Protein AF-A0A938XVQ5-F1 (afdb_monomer)

InterPro domains:
  IPR054200 Protein of unknown function DUF6905 [PF21846] (1-90)

Secondary structure (DSSP, 8-state):
-HHHHHHHHHHHHHHHHHHHHHHHHHHHHHHHTT-S---TT--THHHHHHHHHHHHHHHHHTT--GGGGHHHHHHHHHHHHHHHHHHHT-

Foldseek 3Di:
DCLVVLCVVVNPVRNVVVCCVVLVVVVVVCVVVVVWDDDVLHPPVGSLV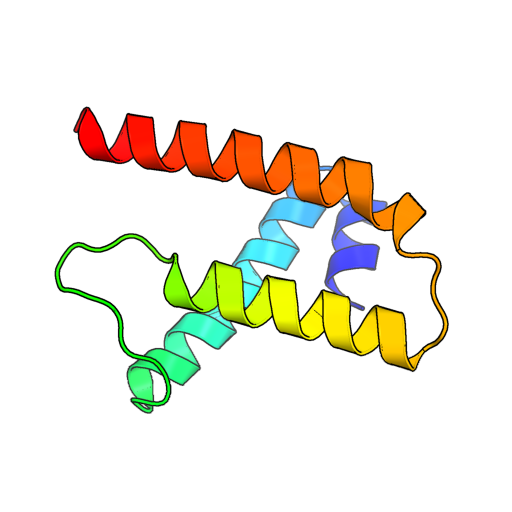VVVVVVLVVCVVVVHDCVVCVVVVVVSVVVVVVVVVVSVVD

Organism: NCBI:txid706427

Sequence (90 aa):
MIWGKGAEEGGMFGGMAAGGFVVGTSWLANHGAGLVVQGQGAPWVDMAWAAGIGIMAFGIVQGNDIKKSIPSLTFAIIGGIIGGYILSAM

Structure (mmCIF, N/CA/C/O backbone):
data_AF-A0A938XVQ5-F1
#
_entry.id   AF-A0A938XVQ5-F1
#
loop_
_atom_site.group_PDB
_atom_site.id
_atom_site.type_symbol
_atom_site.label_atom_id
_atom_site.label_alt_id
_atom_site.label_comp_id
_atom_site.label_asym_id
_atom_site.label_entity_id
_atom_site.label_seq_id
_atom_site.pdbx_PDB_ins_code
_atom_site.Cartn_x
_atom_site.Cartn_y
_atom_site.Cartn_z
_atom_site.occupancy
_atom_site.B_iso_or_equiv
_atom_site.auth_seq_id
_atom_site.auth_comp_id
_atom_site.auth_asym_id
_atom_site.auth_atom_id
_atom_site.pdbx_PDB_model_num
ATOM 1 N N . MET A 1 1 ? -7.198 -7.941 13.644 1.00 70.56 1 MET A N 1
ATOM 2 C CA . MET A 1 1 ? -6.381 -7.565 12.465 1.00 70.56 1 MET A CA 1
ATOM 3 C C . MET A 1 1 ? -4.981 -7.194 12.933 1.00 70.56 1 MET A C 1
ATOM 5 O O . MET A 1 1 ? -4.872 -6.274 13.733 1.00 70.56 1 MET A O 1
ATOM 9 N N . ILE A 1 2 ? -3.931 -7.892 12.476 1.00 84.31 2 ILE A N 1
ATOM 10 C CA . ILE A 1 2 ? -2.541 -7.640 12.921 1.00 84.31 2 ILE A CA 1
ATOM 11 C C . ILE A 1 2 ? -2.030 -6.252 12.507 1.00 84.31 2 ILE A C 1
ATOM 13 O O . ILE A 1 2 ? -1.274 -5.628 13.238 1.00 84.31 2 ILE A O 1
ATOM 17 N N . TRP A 1 3 ? -2.526 -5.734 11.380 1.00 86.50 3 TRP A N 1
ATOM 18 C CA . TRP A 1 3 ? -2.220 -4.386 10.908 1.00 86.50 3 TRP A CA 1
ATOM 19 C C . TRP A 1 3 ? -2.706 -3.311 11.887 1.00 86.50 3 TRP A C 1
ATOM 21 O O . TRP A 1 3 ? -1.922 -2.455 12.280 1.00 86.50 3 TRP A O 1
ATOM 31 N N . GLY A 1 4 ? -3.963 -3.389 12.340 1.00 84.94 4 GLY A N 1
ATOM 32 C CA . GLY A 1 4 ? -4.515 -2.433 13.310 1.00 84.94 4 GLY A CA 1
ATOM 33 C C . GLY A 1 4 ? -3.681 -2.374 14.590 1.00 84.94 4 GLY A C 1
ATOM 34 O O . GLY A 1 4 ? -3.251 -1.300 14.991 1.00 84.94 4 GLY A O 1
ATOM 35 N N . LYS A 1 5 ? -3.332 -3.543 15.137 1.00 90.94 5 LYS A N 1
ATOM 36 C CA . LYS A 1 5 ? -2.468 -3.645 16.319 1.00 90.94 5 LYS A CA 1
ATOM 37 C C . LYS A 1 5 ? -1.059 -3.083 16.075 1.00 90.94 5 LYS A C 1
ATOM 39 O O . LYS A 1 5 ? -0.531 -2.368 16.916 1.00 90.94 5 LYS A O 1
ATOM 44 N N . GLY A 1 6 ? -0.467 -3.348 14.907 1.00 91.50 6 GLY A N 1
ATOM 45 C CA . GLY A 1 6 ? 0.832 -2.782 14.530 1.00 91.50 6 GLY A CA 1
ATOM 46 C C . GLY A 1 6 ? 0.818 -1.254 14.432 1.00 91.50 6 GLY A C 1
ATOM 47 O O . GLY A 1 6 ? 1.789 -0.608 14.817 1.00 91.50 6 GLY A O 1
ATOM 48 N N . ALA A 1 7 ? -0.287 -0.667 13.967 1.00 91.50 7 ALA A N 1
ATOM 49 C CA . ALA A 1 7 ? -0.461 0.783 13.947 1.00 91.50 7 ALA A CA 1
ATOM 50 C C . ALA A 1 7 ? -0.679 1.373 15.353 1.00 91.50 7 ALA A C 1
ATOM 52 O O . ALA A 1 7 ? -0.173 2.454 15.639 1.00 91.50 7 ALA A O 1
ATOM 53 N N . GLU A 1 8 ? -1.399 0.670 16.230 1.00 94.38 8 GLU A N 1
ATOM 54 C CA . GLU A 1 8 ? -1.618 1.088 17.622 1.00 94.38 8 GLU A CA 1
ATOM 55 C C . GLU A 1 8 ? -0.317 1.080 18.437 1.00 94.38 8 GLU A C 1
ATOM 57 O O . GLU A 1 8 ? -0.029 2.045 19.142 1.00 94.38 8 GLU A O 1
ATOM 62 N N . GLU A 1 9 ? 0.490 0.022 18.321 1.00 95.19 9 GLU A N 1
ATOM 63 C CA . GLU A 1 9 ? 1.716 -0.146 19.115 1.00 95.19 9 GLU A CA 1
ATOM 64 C C . GLU A 1 9 ? 2.922 0.595 18.517 1.00 95.19 9 GLU A C 1
ATOM 66 O O . GLU A 1 9 ? 3.739 1.152 19.248 1.00 95.19 9 GLU A O 1
ATOM 71 N N . GLY A 1 10 ? 3.053 0.602 17.187 1.00 92.62 10 GLY A N 1
ATOM 72 C CA . GLY A 1 10 ? 4.215 1.155 16.480 1.00 92.62 10 GLY A CA 1
ATOM 73 C C . GLY A 1 10 ? 3.941 2.456 15.724 1.00 92.62 10 GLY A C 1
ATOM 74 O O . GLY A 1 10 ? 4.790 2.901 14.943 1.00 92.62 10 GLY A O 1
ATOM 75 N N . GLY A 1 11 ? 2.757 3.050 15.893 1.00 91.25 11 GLY A N 1
ATOM 76 C CA . GLY A 1 11 ? 2.343 4.249 15.172 1.00 91.25 11 GLY A CA 1
ATOM 77 C C . GLY A 1 11 ? 2.390 4.065 13.652 1.00 91.25 11 GLY A C 1
ATOM 78 O O . GLY A 1 11 ? 2.156 2.981 13.113 1.00 91.25 11 GLY A O 1
ATOM 79 N N . MET A 1 12 ? 2.746 5.134 12.937 1.00 89.25 12 MET A N 1
ATOM 80 C CA . MET A 1 12 ? 2.846 5.114 11.473 1.00 89.25 12 MET A CA 1
ATOM 81 C C . MET A 1 12 ? 3.804 4.024 10.965 1.00 89.25 12 MET A C 1
ATOM 83 O O . MET A 1 12 ? 3.470 3.304 10.028 1.00 89.25 12 MET A O 1
ATOM 87 N N . PHE A 1 13 ? 4.975 3.869 11.590 1.00 93.25 13 PHE A N 1
ATOM 88 C CA . PHE A 1 13 ? 5.981 2.897 11.153 1.00 93.25 13 PHE A CA 1
ATOM 89 C C . PHE A 1 13 ? 5.543 1.454 11.398 1.00 93.25 13 PHE A C 1
ATOM 91 O O . PHE A 1 13 ? 5.725 0.613 10.519 1.00 93.25 13 PHE A O 1
ATOM 98 N N . GLY A 1 14 ? 4.906 1.172 12.537 1.00 94.00 14 GLY A N 1
ATOM 99 C CA . GLY A 1 14 ? 4.326 -0.145 12.801 1.00 94.00 14 GLY A CA 1
ATOM 100 C C . GLY A 1 14 ? 3.195 -0.486 11.830 1.00 94.00 14 GLY A C 1
ATOM 101 O O . GLY A 1 14 ? 3.133 -1.605 11.319 1.00 94.00 14 GLY A O 1
ATOM 102 N N . GLY A 1 15 ? 2.364 0.501 11.480 1.00 89.25 15 GLY A N 1
ATOM 103 C CA . GLY A 1 15 ? 1.354 0.361 10.434 1.00 89.25 15 GLY A CA 1
ATOM 104 C C . GLY A 1 15 ? 1.958 0.072 9.055 1.00 89.25 15 GLY A C 1
ATOM 105 O O . GLY A 1 15 ? 1.486 -0.828 8.363 1.00 89.25 15 GLY A O 1
ATOM 106 N N . MET A 1 16 ? 3.019 0.784 8.659 1.00 88.12 16 MET A N 1
ATOM 107 C CA . MET A 1 16 ? 3.710 0.545 7.384 1.00 88.12 16 MET A CA 1
ATOM 108 C C . MET A 1 16 ? 4.386 -0.829 7.342 1.00 88.12 16 MET A C 1
ATOM 110 O O . MET A 1 16 ? 4.258 -1.533 6.344 1.00 88.12 16 MET A O 1
ATOM 114 N N . ALA A 1 17 ? 5.057 -1.240 8.419 1.00 92.75 17 ALA A N 1
ATOM 115 C CA . ALA A 1 17 ? 5.712 -2.542 8.498 1.00 92.75 17 ALA A CA 1
ATOM 116 C C . ALA A 1 17 ? 4.697 -3.693 8.427 1.00 92.75 17 ALA A C 1
ATOM 118 O O . ALA A 1 17 ? 4.862 -4.620 7.633 1.00 92.75 17 ALA A O 1
ATOM 119 N N . ALA A 1 18 ? 3.612 -3.611 9.205 1.00 91.44 18 ALA A N 1
ATOM 120 C CA . ALA A 1 18 ? 2.560 -4.622 9.190 1.00 91.44 18 ALA A CA 1
ATOM 121 C 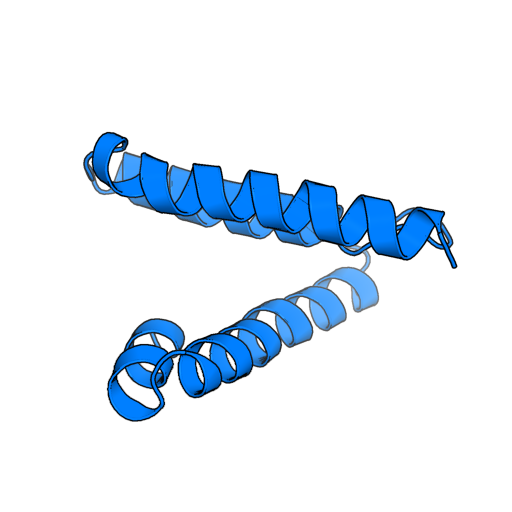C . ALA A 1 18 ? 1.845 -4.680 7.831 1.00 91.44 18 ALA A C 1
ATOM 123 O O . ALA A 1 18 ? 1.596 -5.771 7.316 1.00 91.44 18 ALA A O 1
ATOM 124 N N . GLY A 1 19 ? 1.567 -3.522 7.225 1.00 86.38 19 GLY A N 1
ATOM 125 C CA . GLY A 1 19 ? 0.997 -3.433 5.883 1.00 86.38 19 GLY A CA 1
ATOM 126 C C . GLY A 1 19 ? 1.907 -4.034 4.816 1.00 86.38 19 GLY A C 1
ATOM 127 O O . GLY A 1 19 ? 1.471 -4.891 4.051 1.00 86.38 19 GLY A O 1
ATOM 128 N N . GLY A 1 20 ? 3.187 -3.657 4.810 1.00 86.88 20 GLY A N 1
ATOM 129 C CA . GLY A 1 20 ? 4.185 -4.192 3.885 1.00 86.88 20 GLY A CA 1
ATOM 130 C C . GLY A 1 20 ? 4.352 -5.705 4.013 1.00 86.88 20 GLY A C 1
ATOM 131 O O . GLY A 1 20 ? 4.405 -6.400 3.002 1.00 86.88 20 GLY A O 1
ATOM 132 N N . PHE A 1 21 ? 4.350 -6.240 5.236 1.00 90.75 21 PHE A N 1
ATOM 133 C CA . PHE A 1 21 ? 4.432 -7.682 5.458 1.00 90.75 21 PHE A CA 1
ATOM 134 C C . PHE A 1 21 ? 3.183 -8.418 4.956 1.00 90.75 21 PHE A C 1
ATOM 136 O O . PHE A 1 21 ? 3.301 -9.350 4.161 1.00 90.75 21 PHE A O 1
ATOM 143 N N . VAL A 1 22 ? 1.983 -8.000 5.375 1.00 88.06 22 VAL A N 1
ATOM 144 C CA . VAL A 1 22 ? 0.727 -8.677 5.004 1.00 88.06 22 VAL A CA 1
ATOM 145 C C . VAL A 1 22 ? 0.472 -8.584 3.499 1.00 88.06 22 VAL A C 1
ATOM 147 O O . VAL A 1 22 ? 0.209 -9.599 2.851 1.00 88.06 22 VAL A O 1
ATOM 150 N N . VAL A 1 23 ? 0.570 -7.383 2.926 1.00 86.69 23 VAL A N 1
ATOM 151 C CA . VAL A 1 23 ? 0.309 -7.166 1.496 1.00 86.69 23 VAL A CA 1
ATOM 152 C C . VAL A 1 23 ? 1.438 -7.752 0.651 1.00 86.69 23 VAL A C 1
ATOM 154 O O . VAL A 1 23 ? 1.160 -8.404 -0.351 1.00 86.69 23 VAL A O 1
ATOM 157 N N . GLY A 1 24 ? 2.699 -7.593 1.063 1.00 88.00 24 GLY A N 1
ATOM 158 C CA . GLY A 1 24 ? 3.856 -8.072 0.306 1.00 88.00 24 GLY A CA 1
ATOM 159 C C . GLY A 1 24 ? 3.977 -9.590 0.249 1.00 88.00 24 GLY A C 1
ATOM 160 O O . GLY A 1 24 ? 4.242 -10.142 -0.817 1.00 88.00 24 GLY A O 1
ATOM 161 N N . THR A 1 25 ? 3.710 -10.289 1.352 1.00 90.62 25 THR A N 1
ATOM 162 C CA . THR A 1 25 ? 3.670 -11.762 1.334 1.00 90.62 25 THR A CA 1
ATOM 163 C C . THR A 1 25 ? 2.502 -12.286 0.498 1.00 90.62 25 THR A C 1
ATOM 165 O O . THR A 1 25 ? 2.680 -13.233 -0.267 1.00 90.62 25 THR A O 1
ATOM 168 N N . SER A 1 26 ? 1.339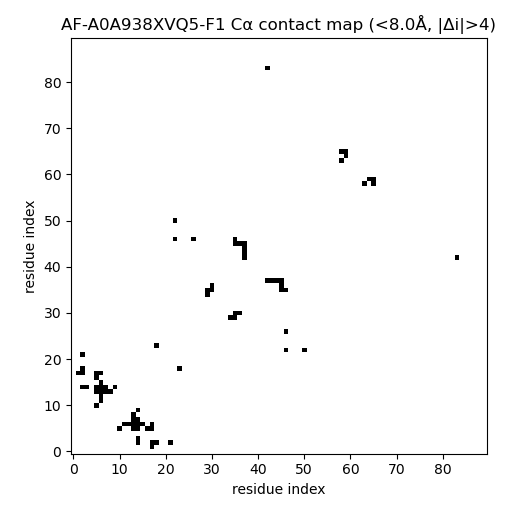 -11.629 0.564 1.00 88.12 26 SER A N 1
ATOM 169 C CA . SER A 1 26 ? 0.186 -11.962 -0.284 1.00 88.12 26 SER A CA 1
ATOM 170 C C . SER A 1 26 ? 0.483 -11.724 -1.768 1.00 88.12 26 SER A C 1
ATOM 172 O O . SER A 1 26 ? 0.117 -12.544 -2.606 1.00 88.12 26 SER A O 1
ATOM 174 N N . TRP A 1 27 ? 1.180 -10.633 -2.102 1.00 88.38 27 TRP A N 1
ATOM 175 C CA . TRP A 1 27 ? 1.625 -10.337 -3.466 1.00 88.38 27 TRP A CA 1
ATOM 176 C C . TRP A 1 27 ? 2.563 -11.429 -3.994 1.00 88.38 27 TRP A C 1
ATOM 178 O O . TRP A 1 27 ? 2.312 -11.964 -5.075 1.00 88.38 27 TRP A O 1
ATOM 188 N N . LEU A 1 28 ? 3.581 -11.811 -3.208 1.00 89.56 28 LEU A N 1
ATOM 189 C CA . LEU A 1 28 ? 4.536 -12.870 -3.563 1.00 89.56 28 LEU A CA 1
ATOM 190 C C . LEU A 1 28 ? 3.832 -14.205 -3.816 1.00 89.56 28 LEU A C 1
ATOM 192 O O . LEU A 1 28 ? 4.111 -14.864 -4.815 1.00 89.56 28 LEU A O 1
ATOM 196 N N . ALA A 1 29 ? 2.910 -14.593 -2.932 1.00 90.56 29 ALA A N 1
ATOM 197 C CA . ALA A 1 29 ? 2.145 -15.824 -3.086 1.00 90.56 29 ALA A CA 1
ATOM 198 C C . ALA A 1 29 ? 1.268 -15.792 -4.348 1.00 90.56 29 ALA A C 1
ATOM 200 O O . ALA A 1 29 ? 1.282 -16.740 -5.132 1.00 90.56 29 ALA A O 1
ATOM 201 N N . ASN A 1 30 ? 0.555 -14.687 -4.581 1.00 88.69 30 ASN A N 1
ATOM 202 C CA . ASN A 1 30 ? -0.338 -14.561 -5.730 1.00 88.69 30 ASN A CA 1
ATOM 203 C C . ASN A 1 30 ? 0.423 -14.555 -7.062 1.00 88.69 30 ASN A C 1
ATOM 205 O O . ASN A 1 30 ? -0.022 -15.202 -8.009 1.00 88.69 30 ASN A O 1
ATOM 209 N N . HIS A 1 31 ? 1.576 -13.886 -7.131 1.00 87.50 31 HIS A N 1
ATOM 210 C CA . HIS A 1 31 ? 2.430 -13.895 -8.322 1.00 87.50 31 HIS A CA 1
ATOM 211 C C . HIS A 1 31 ? 3.100 -15.248 -8.537 1.00 87.50 31 HIS A C 1
ATOM 213 O O . HIS A 1 31 ? 3.107 -15.759 -9.655 1.00 87.50 31 HIS A O 1
ATOM 219 N N . GLY A 1 32 ? 3.616 -15.861 -7.469 1.00 87.81 32 GLY A N 1
ATOM 220 C CA . GLY A 1 32 ? 4.228 -17.187 -7.535 1.00 87.81 32 GLY A CA 1
ATOM 221 C C . GLY A 1 32 ? 3.252 -18.269 -8.005 1.00 87.81 32 GLY A C 1
ATOM 222 O O . GLY A 1 32 ? 3.662 -19.209 -8.680 1.00 87.81 32 GLY A O 1
ATOM 223 N N . ALA A 1 33 ? 1.963 -18.114 -7.695 1.00 90.94 33 ALA A N 1
ATOM 224 C CA . ALA A 1 33 ? 0.894 -19.010 -8.131 1.00 90.94 33 ALA A CA 1
ATOM 225 C C . ALA A 1 33 ? 0.205 -18.587 -9.448 1.00 90.94 33 ALA A C 1
ATOM 227 O O . ALA A 1 33 ? -0.697 -19.287 -9.903 1.00 90.94 33 ALA A O 1
ATOM 228 N N . GLY A 1 34 ? 0.588 -17.458 -10.058 1.00 86.81 34 GLY A N 1
ATOM 229 C CA . GLY A 1 34 ? -0.023 -16.958 -11.298 1.00 86.81 34 GLY A CA 1
ATOM 230 C C . GLY A 1 34 ? -1.490 -16.525 -11.162 1.00 86.81 34 GLY A C 1
ATOM 231 O O . GLY A 1 34 ? -2.232 -16.558 -12.140 1.00 86.81 34 GLY A O 1
ATOM 232 N N . LEU A 1 35 ? -1.925 -16.142 -9.957 1.00 84.69 35 LEU A N 1
ATOM 233 C CA . LEU A 1 35 ? -3.315 -15.759 -9.661 1.00 84.69 35 LEU A CA 1
ATOM 234 C C . LEU A 1 35 ? -3.641 -14.309 -10.043 1.00 84.69 35 LEU A C 1
ATOM 236 O O . LEU A 1 35 ? -4.810 -13.944 -10.152 1.00 84.69 35 LEU A O 1
ATOM 240 N N . VAL A 1 36 ? -2.614 -13.482 -10.224 1.00 81.44 36 VAL A N 1
ATOM 241 C CA . VAL A 1 36 ? -2.712 -12.085 -10.657 1.00 81.44 36 VAL A CA 1
ATOM 242 C C . VAL A 1 36 ? -1.633 -11.809 -11.697 1.00 81.44 36 VAL A C 1
ATOM 244 O O . VAL A 1 36 ? -0.566 -12.424 -11.676 1.00 81.44 36 VAL A O 1
ATOM 247 N N . VAL A 1 37 ? -1.940 -10.915 -12.634 1.00 81.12 37 VAL A N 1
ATOM 248 C CA . VAL A 1 37 ? -1.060 -10.567 -13.752 1.00 81.12 37 VAL A CA 1
ATOM 249 C C . VAL A 1 37 ? -0.584 -9.131 -13.578 1.00 81.12 37 VAL A C 1
ATOM 251 O O . VAL A 1 37 ? -1.395 -8.206 -13.563 1.00 81.12 37 VAL A O 1
ATOM 254 N N . GLN A 1 38 ? 0.733 -8.954 -13.538 1.00 81.38 38 GLN A N 1
ATOM 255 C CA . GLN A 1 38 ? 1.397 -7.656 -13.550 1.00 81.38 38 GLN A CA 1
ATOM 256 C C . GLN A 1 38 ? 2.163 -7.483 -14.865 1.00 81.38 38 GLN A C 1
ATOM 258 O O . GLN A 1 38 ? 2.823 -8.404 -15.349 1.00 81.38 38 GLN A O 1
ATOM 263 N N . GLY A 1 39 ? 2.073 -6.292 -15.463 1.00 79.38 39 GLY A N 1
ATOM 264 C CA . GLY A 1 39 ? 2.864 -5.950 -16.647 1.00 79.38 39 GLY A CA 1
ATOM 265 C C . GLY A 1 39 ? 4.366 -5.941 -16.342 1.00 79.38 39 GLY A C 1
ATOM 266 O O . GLY A 1 39 ? 4.780 -5.667 -15.214 1.00 79.38 39 GLY A O 1
ATOM 267 N N . GLN A 1 40 ? 5.207 -6.212 -17.343 1.00 80.38 40 GLN A N 1
ATOM 268 C CA . GLN A 1 40 ? 6.657 -6.108 -17.157 1.00 80.38 40 GLN A CA 1
ATOM 269 C C . GLN A 1 40 ? 7.056 -4.675 -16.793 1.00 80.38 40 GLN A C 1
ATOM 271 O O . GLN A 1 40 ? 6.656 -3.727 -17.462 1.00 80.38 40 GLN A O 1
A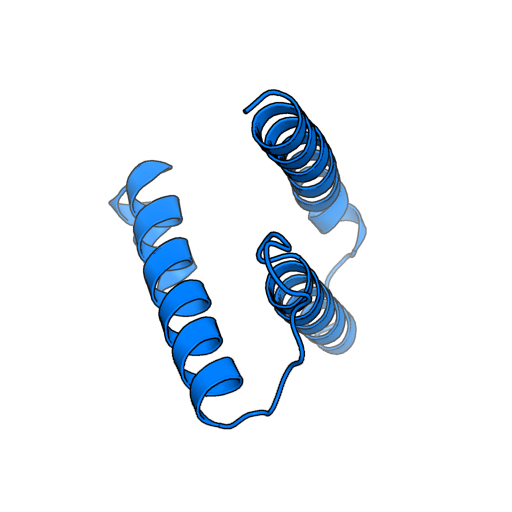TOM 276 N N . GLY A 1 41 ? 7.821 -4.527 -15.708 1.00 74.75 41 GLY A N 1
ATOM 277 C CA . GLY A 1 41 ? 8.214 -3.219 -15.177 1.00 74.75 41 GLY A CA 1
ATOM 278 C C . GLY A 1 41 ? 7.058 -2.395 -14.599 1.00 74.75 41 GLY A C 1
ATOM 279 O O . GLY A 1 41 ? 7.271 -1.251 -14.209 1.00 74.75 41 GLY A O 1
ATOM 280 N N . ALA A 1 42 ? 5.842 -2.947 -14.527 1.00 77.19 42 ALA A N 1
ATOM 281 C CA . ALA A 1 42 ? 4.714 -2.237 -13.948 1.00 77.19 42 ALA A CA 1
ATOM 282 C C . ALA A 1 42 ? 4.852 -2.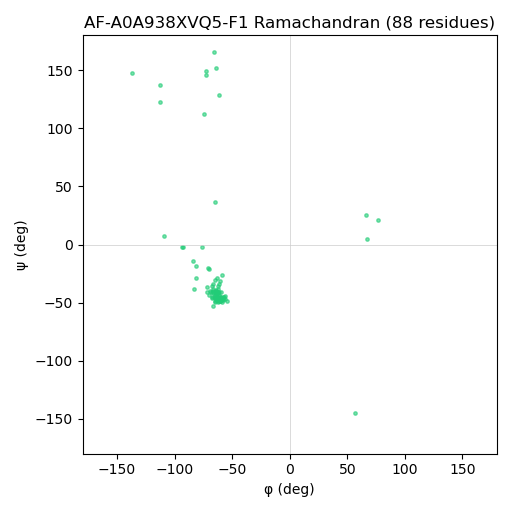160 -12.415 1.00 77.19 42 ALA A C 1
ATOM 284 O O . ALA A 1 42 ? 5.349 -3.108 -11.799 1.00 77.19 42 ALA A O 1
ATOM 285 N N . PRO A 1 43 ? 4.396 -1.069 -11.778 1.00 77.31 43 PRO A N 1
ATOM 286 C CA . PRO A 1 43 ? 4.277 -1.002 -10.324 1.00 77.31 43 PRO A CA 1
ATOM 287 C C . PRO A 1 43 ? 3.225 -1.996 -9.798 1.00 77.31 43 PRO A C 1
ATOM 289 O O . PRO A 1 43 ? 2.401 -2.486 -10.567 1.00 77.31 43 PRO A O 1
ATOM 292 N N . TRP A 1 44 ? 3.219 -2.245 -8.479 1.00 79.44 44 TRP A N 1
ATOM 293 C CA . TRP A 1 44 ? 2.306 -3.146 -7.728 1.00 79.44 44 TRP A CA 1
ATOM 294 C C . TRP A 1 44 ? 0.819 -2.707 -7.718 1.00 79.44 44 TRP A C 1
ATOM 296 O O . TRP A 1 44 ? 0.105 -2.800 -6.715 1.00 79.44 44 TRP A O 1
ATOM 306 N N . VAL A 1 45 ? 0.343 -2.146 -8.823 1.00 79.44 45 VAL A N 1
ATOM 307 C CA . VAL A 1 45 ? -0.989 -1.555 -8.977 1.00 79.44 45 VAL A CA 1
ATOM 308 C C . VAL A 1 45 ? -2.074 -2.623 -8.908 1.00 79.44 45 VAL A C 1
ATOM 310 O O . VAL A 1 45 ? -3.136 -2.383 -8.339 1.00 79.44 45 VAL A O 1
ATOM 313 N N . ASP A 1 46 ? -1.799 -3.808 -9.441 1.00 82.31 46 ASP A N 1
ATOM 314 C CA . ASP A 1 46 ? -2.710 -4.949 -9.459 1.00 82.31 46 ASP A CA 1
ATOM 315 C C . ASP A 1 46 ? -3.131 -5.374 -8.044 1.00 82.31 46 ASP A C 1
ATOM 317 O O . ASP A 1 46 ? -4.324 -5.469 -7.739 1.00 82.31 46 ASP A O 1
ATOM 321 N N . MET A 1 47 ? -2.170 -5.535 -7.140 1.00 82.81 47 MET A N 1
ATOM 322 C CA . MET A 1 47 ? -2.446 -5.985 -5.783 1.00 82.81 47 MET A CA 1
ATOM 323 C C . MET A 1 47 ? -2.927 -4.856 -4.870 1.00 82.81 47 MET A C 1
ATOM 325 O O . MET A 1 47 ? -3.735 -5.103 -3.972 1.00 82.81 47 MET A O 1
ATOM 329 N N . ALA A 1 48 ? -2.510 -3.610 -5.126 1.00 80.31 48 ALA A N 1
ATOM 330 C CA . ALA A 1 48 ? -3.064 -2.440 -4.446 1.00 80.31 48 ALA A CA 1
ATOM 331 C C . ALA A 1 48 ? -4.578 -2.312 -4.698 1.00 80.31 48 ALA A C 1
ATOM 333 O O . ALA A 1 48 ? -5.349 -2.132 -3.750 1.00 80.31 48 ALA A O 1
ATOM 334 N N . TRP A 1 49 ? -5.018 -2.481 -5.951 1.00 81.25 49 TRP A N 1
ATOM 335 C CA . TRP A 1 49 ? -6.441 -2.484 -6.296 1.00 81.25 49 TRP A CA 1
ATOM 336 C C . TRP A 1 49 ? -7.175 -3.694 -5.728 1.00 81.25 49 TRP A C 1
ATOM 338 O O . TRP A 1 49 ? -8.237 -3.522 -5.129 1.00 81.25 49 TRP A O 1
ATOM 348 N N . ALA A 1 50 ? -6.613 -4.898 -5.856 1.00 83.25 50 ALA A N 1
ATOM 349 C CA . ALA A 1 50 ? -7.240 -6.107 -5.327 1.00 83.25 50 ALA A CA 1
ATOM 350 C C . ALA A 1 50 ? -7.489 -6.006 -3.810 1.00 83.25 50 ALA A C 1
ATOM 352 O O . ALA A 1 50 ? -8.605 -6.250 -3.342 1.00 83.25 50 ALA A O 1
ATOM 353 N N . ALA A 1 51 ? -6.483 -5.578 -3.041 1.00 82.25 51 ALA A N 1
ATOM 354 C CA . ALA A 1 51 ? -6.603 -5.413 -1.595 1.00 82.25 51 ALA A CA 1
ATOM 355 C C . ALA A 1 51 ? -7.566 -4.275 -1.216 1.00 82.25 51 ALA A C 1
ATOM 357 O O . ALA A 1 51 ? -8.420 -4.454 -0.343 1.00 82.25 51 ALA A O 1
ATOM 358 N N . GLY A 1 52 ? -7.462 -3.122 -1.886 1.00 83.44 52 GLY A N 1
ATOM 359 C CA . GLY A 1 52 ? -8.320 -1.965 -1.626 1.00 83.44 52 GLY A CA 1
ATOM 360 C C . GLY A 1 52 ? -9.800 -2.264 -1.868 1.00 83.44 52 GLY A C 1
ATOM 361 O O . GLY A 1 52 ? -10.6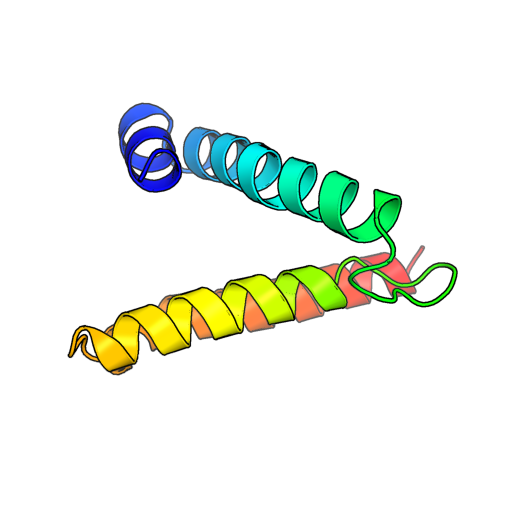35 -2.014 -0.995 1.00 83.44 52 GLY A O 1
ATOM 362 N N . ILE A 1 53 ? -10.127 -2.864 -3.016 1.00 86.94 53 ILE A N 1
ATOM 363 C CA . ILE A 1 53 ? -11.502 -3.253 -3.351 1.00 86.94 53 ILE A CA 1
ATOM 364 C C . ILE A 1 53 ? -11.999 -4.365 -2.427 1.00 86.94 53 ILE A C 1
ATOM 366 O O . ILE A 1 53 ? -13.131 -4.281 -1.955 1.00 86.94 53 ILE A O 1
ATOM 370 N N . GLY A 1 54 ? -11.168 -5.363 -2.111 1.00 86.81 54 GLY A N 1
ATOM 371 C CA . GLY A 1 54 ? -11.542 -6.449 -1.203 1.00 86.81 54 GLY A CA 1
ATOM 372 C C . GLY A 1 54 ? -11.930 -5.949 0.191 1.00 86.81 54 GLY A C 1
ATOM 373 O O . GLY A 1 54 ? -12.985 -6.316 0.711 1.00 86.81 54 GLY A O 1
ATOM 374 N N . ILE A 1 55 ? -11.125 -5.055 0.776 1.00 84.88 55 ILE A N 1
ATOM 375 C CA . ILE A 1 55 ? -11.411 -4.461 2.092 1.00 84.88 55 ILE A CA 1
ATOM 376 C C . ILE A 1 55 ? -12.650 -3.561 2.034 1.00 84.88 55 ILE A C 1
ATOM 378 O O . ILE A 1 55 ? -13.477 -3.595 2.949 1.00 84.88 55 ILE A O 1
ATOM 382 N N . MET A 1 56 ? -12.810 -2.776 0.966 1.00 86.88 56 MET A N 1
ATOM 383 C CA . MET A 1 56 ? -13.978 -1.912 0.795 1.00 86.88 56 MET A CA 1
ATOM 384 C C . MET A 1 56 ? -15.269 -2.731 0.654 1.00 86.88 56 MET A C 1
ATOM 386 O O . MET A 1 56 ? -16.247 -2.446 1.342 1.00 86.88 56 MET A O 1
ATOM 390 N N . ALA A 1 57 ? -15.261 -3.781 -0.171 1.00 90.25 57 ALA A N 1
ATOM 391 C CA . ALA A 1 57 ? -16.391 -4.691 -0.337 1.00 90.25 57 ALA A CA 1
ATOM 392 C C . ALA A 1 57 ? -16.747 -5.389 0.982 1.00 90.25 57 ALA A C 1
ATOM 394 O O . ALA A 1 57 ? -17.914 -5.403 1.372 1.00 90.25 57 ALA A O 1
ATOM 395 N N . PHE A 1 58 ? -15.745 -5.890 1.713 1.00 88.69 58 PHE A N 1
ATOM 396 C CA . PHE A 1 58 ? -15.944 -6.466 3.043 1.00 88.69 58 PHE A CA 1
ATOM 397 C C . PHE A 1 58 ? -16.598 -5.466 4.009 1.00 88.69 58 PHE A C 1
ATOM 399 O O . PHE A 1 58 ? -17.553 -5.808 4.704 1.00 88.69 58 PHE A O 1
ATOM 406 N N . GLY A 1 59 ? -16.131 -4.214 4.021 1.00 90.00 59 GLY A N 1
ATOM 407 C CA . GLY A 1 59 ? -16.707 -3.156 4.849 1.00 90.00 59 GLY A CA 1
ATOM 408 C C . GLY A 1 59 ? -18.167 -2.847 4.509 1.00 90.00 59 GLY A C 1
ATOM 409 O O . GLY A 1 59 ? -18.982 -2.702 5.419 1.00 90.00 59 GLY A O 1
ATOM 410 N N . ILE A 1 60 ? -18.507 -2.797 3.218 1.00 90.94 60 ILE A N 1
ATOM 411 C CA . ILE A 1 60 ? -19.882 -2.572 2.749 1.00 90.94 60 ILE A CA 1
ATOM 412 C C . ILE A 1 60 ? -20.795 -3.724 3.181 1.00 90.94 60 ILE A C 1
ATOM 414 O O . ILE A 1 60 ? 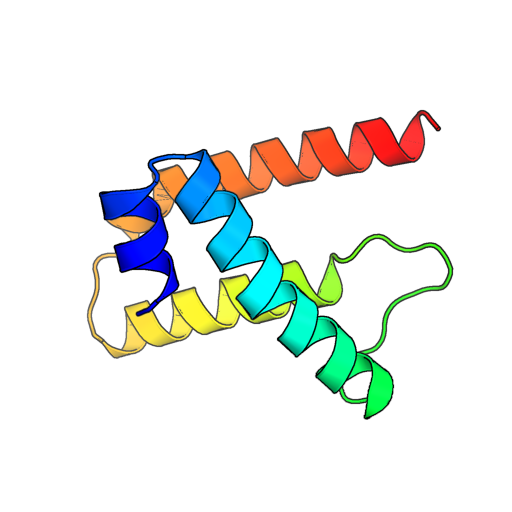-21.871 -3.475 3.720 1.00 90.94 60 ILE A O 1
ATOM 418 N N . VAL A 1 61 ? -20.358 -4.976 3.003 1.00 94.75 61 VAL A N 1
ATOM 419 C CA . VAL A 1 61 ? -21.126 -6.168 3.412 1.00 94.75 61 VAL A CA 1
ATOM 420 C C . VAL A 1 61 ? -21.375 -6.187 4.923 1.00 94.75 61 VAL A C 1
ATOM 422 O O . VAL A 1 61 ? -22.446 -6.590 5.366 1.00 94.75 61 VAL A O 1
ATOM 425 N N . GLN A 1 62 ? -20.425 -5.689 5.715 1.00 94.00 62 GLN A N 1
ATOM 426 C CA . GLN A 1 62 ? -20.554 -5.553 7.169 1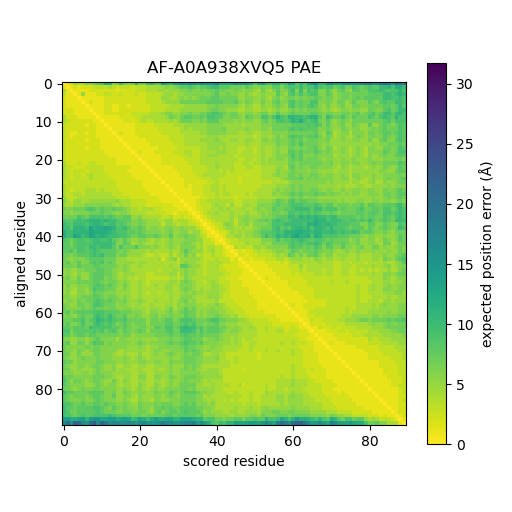.00 94.00 62 GLN A CA 1
ATOM 427 C C . GLN A 1 62 ? -21.446 -4.373 7.607 1.00 94.00 62 GLN A C 1
ATOM 429 O O . GLN A 1 62 ? -21.643 -4.176 8.804 1.00 94.00 62 GLN A O 1
ATOM 434 N N . GLY A 1 63 ? -21.977 -3.576 6.672 1.00 93.62 63 GLY A N 1
ATOM 435 C CA . GLY A 1 63 ? -22.820 -2.416 6.973 1.00 93.62 63 GLY A CA 1
ATOM 436 C C . GLY A 1 63 ? -22.050 -1.186 7.468 1.00 93.62 63 GLY A C 1
ATOM 437 O O . GLY A 1 63 ? -22.635 -0.320 8.119 1.00 93.62 63 GLY A O 1
ATOM 438 N N . ASN A 1 64 ? -20.746 -1.090 7.187 1.00 92.25 64 ASN A N 1
ATOM 439 C CA . ASN A 1 64 ? -19.948 0.072 7.578 1.00 92.25 64 ASN A CA 1
ATOM 440 C C . ASN A 1 64 ? -20.272 1.306 6.718 1.00 92.25 64 ASN A C 1
ATOM 442 O O . ASN A 1 64 ? -20.570 1.209 5.529 1.00 92.25 64 ASN A O 1
ATOM 446 N N . ASP A 1 65 ? -20.143 2.492 7.316 1.00 91.69 65 ASP A N 1
ATOM 447 C CA . ASP A 1 65 ? -20.338 3.767 6.620 1.00 91.69 65 ASP A CA 1
ATOM 448 C C . ASP A 1 65 ? -19.152 4.091 5.698 1.00 91.69 65 ASP A C 1
ATOM 450 O O . ASP A 1 65 ? -18.054 4.415 6.161 1.00 91.69 65 ASP A O 1
ATOM 454 N N . ILE A 1 66 ? -19.401 4.073 4.387 1.00 87.56 66 ILE A N 1
ATOM 455 C CA . ILE A 1 66 ? -18.412 4.387 3.348 1.00 87.56 66 ILE A CA 1
ATOM 456 C C . ILE A 1 66 ? -17.833 5.801 3.482 1.00 87.56 66 ILE A C 1
ATOM 458 O O . ILE A 1 66 ? -16.689 6.040 3.090 1.00 87.56 66 ILE A O 1
ATOM 462 N N . LYS A 1 67 ? -18.569 6.746 4.085 1.00 91.25 67 LYS A N 1
ATOM 463 C CA . LYS A 1 67 ? -18.081 8.118 4.290 1.00 91.25 67 LYS A CA 1
ATOM 464 C C . LYS A 1 67 ? -16.854 8.150 5.197 1.00 91.25 67 LYS A C 1
ATOM 466 O O . LYS A 1 67 ? -15.992 9.008 5.022 1.00 91.25 67 LYS A O 1
ATOM 471 N N . LYS A 1 68 ? -16.727 7.186 6.116 1.00 88.12 68 LYS A N 1
ATOM 472 C CA . LYS A 1 68 ? -15.548 7.051 6.985 1.00 88.12 68 LYS A CA 1
ATOM 473 C C . LYS A 1 68 ? -14.303 6.593 6.224 1.00 88.12 68 LYS A C 1
ATOM 475 O O . LYS A 1 68 ? -13.196 6.834 6.691 1.00 88.12 68 LYS A O 1
ATOM 480 N N . SER A 1 69 ? -14.469 5.974 5.056 1.00 86.38 69 SER A N 1
ATOM 481 C CA . SER A 1 69 ? -13.364 5.538 4.197 1.00 86.38 69 SER A CA 1
ATOM 482 C C . SER A 1 69 ? -12.833 6.649 3.287 1.00 86.38 69 SER A C 1
ATOM 484 O O . SER A 1 69 ? -11.742 6.498 2.741 1.00 86.38 69 SER A O 1
ATOM 486 N N . ILE A 1 70 ? -13.554 7.770 3.138 1.00 90.31 70 ILE A N 1
ATOM 487 C CA . ILE A 1 70 ? -13.165 8.877 2.247 1.00 90.31 70 ILE A CA 1
ATOM 488 C C . ILE A 1 70 ? -11.747 9.391 2.539 1.00 90.31 70 ILE A C 1
ATOM 490 O O . ILE A 1 70 ? -10.971 9.476 1.590 1.00 90.31 70 ILE A O 1
ATOM 494 N N . PRO A 1 71 ? -11.344 9.687 3.794 1.00 90.69 71 PRO A N 1
ATOM 495 C CA . PRO A 1 71 ? -9.985 10.155 4.059 1.00 90.69 71 PRO A CA 1
ATOM 496 C C . PRO A 1 71 ? -8.922 9.159 3.583 1.00 90.69 71 PRO A C 1
ATOM 498 O O . PRO A 1 71 ? -7.972 9.547 2.906 1.00 90.69 71 PRO A O 1
ATOM 501 N N . SER A 1 72 ? -9.108 7.868 3.873 1.00 87.19 72 SER A N 1
ATOM 502 C CA . SER A 1 72 ? -8.183 6.810 3.454 1.00 87.19 72 SER A CA 1
ATOM 503 C C . SER A 1 72 ? -8.103 6.683 1.933 1.00 87.19 72 SER A C 1
ATOM 505 O O . SER A 1 72 ? -7.004 6.554 1.400 1.00 87.19 72 SER A O 1
ATOM 507 N N . LEU A 1 73 ? -9.236 6.773 1.228 1.00 87.81 73 LEU A N 1
ATOM 508 C CA . LEU A 1 73 ? -9.277 6.753 -0.237 1.00 87.81 73 LEU A CA 1
ATOM 509 C C . LEU A 1 73 ? -8.552 7.963 -0.837 1.00 87.81 73 LEU A C 1
ATOM 511 O O . LEU A 1 73 ? -7.763 7.801 -1.765 1.00 87.81 73 LEU A O 1
ATOM 515 N N . THR A 1 74 ? -8.751 9.157 -0.278 1.00 91.50 74 THR A N 1
ATOM 516 C CA . THR A 1 74 ? -8.059 10.372 -0.723 1.00 91.50 74 THR A CA 1
ATOM 517 C C . THR A 1 74 ? -6.546 10.236 -0.572 1.00 91.50 74 THR A C 1
ATOM 519 O O . THR A 1 74 ? -5.811 10.489 -1.526 1.00 91.50 74 THR A O 1
ATOM 522 N N . PHE A 1 75 ? -6.062 9.784 0.590 1.00 89.69 75 PHE A N 1
ATOM 523 C CA . PHE A 1 75 ? -4.626 9.573 0.796 1.00 89.69 75 PHE A CA 1
ATOM 524 C C . PHE A 1 75 ? -4.062 8.443 -0.069 1.00 89.69 75 PHE A C 1
ATOM 526 O O . PHE A 1 75 ? -2.933 8.563 -0.540 1.00 89.69 75 PHE A O 1
ATOM 533 N N . ALA A 1 76 ? -4.835 7.387 -0.335 1.00 86.69 76 ALA A N 1
ATOM 534 C CA . ALA A 1 76 ? -4.431 6.329 -1.257 1.00 86.69 76 ALA A CA 1
ATOM 535 C C . ALA A 1 76 ? -4.265 6.857 -2.692 1.00 86.69 76 ALA A C 1
ATOM 537 O O . ALA A 1 76 ? -3.276 6.534 -3.347 1.00 86.69 76 ALA A O 1
ATOM 538 N N . ILE A 1 77 ? -5.177 7.716 -3.162 1.00 90.38 77 ILE A N 1
ATOM 539 C CA . ILE A 1 77 ? -5.083 8.359 -4.483 1.00 90.38 77 ILE A CA 1
ATOM 540 C C . ILE A 1 77 ? -3.863 9.282 -4.547 1.00 90.38 77 ILE A C 1
ATOM 542 O O . ILE A 1 77 ? -3.070 9.178 -5.479 1.00 90.38 77 ILE A O 1
ATOM 546 N N . ILE A 1 78 ? -3.676 10.151 -3.547 1.00 93.88 78 ILE A N 1
ATOM 547 C CA . ILE A 1 78 ? -2.523 11.064 -3.488 1.00 93.88 78 ILE A CA 1
ATOM 548 C C . ILE A 1 78 ? -1.213 10.268 -3.468 1.00 93.88 78 ILE A C 1
ATOM 550 O O . ILE A 1 78 ? -0.310 10.547 -4.254 1.00 93.88 78 ILE A O 1
ATOM 554 N N . GLY A 1 79 ? -1.122 9.246 -2.614 1.00 87.81 79 GLY A N 1
ATOM 555 C CA . GLY A 1 79 ? 0.046 8.371 -2.530 1.00 87.81 79 GLY A CA 1
ATOM 556 C C . GLY A 1 79 ? 0.314 7.625 -3.836 1.00 87.81 79 GLY A C 1
ATOM 557 O O . GLY A 1 79 ? 1.462 7.552 -4.266 1.00 87.81 79 GLY A O 1
ATOM 558 N N . GLY A 1 80 ? -0.734 7.137 -4.507 1.00 85.50 80 GLY A N 1
ATOM 559 C CA . GLY A 1 80 ? -0.629 6.486 -5.813 1.00 85.50 80 GLY 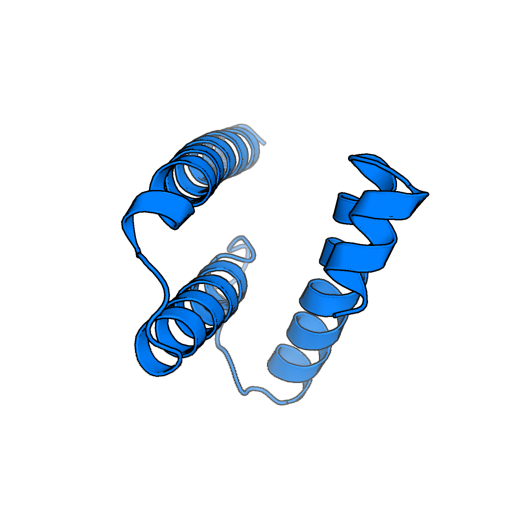A CA 1
ATOM 560 C C . GLY A 1 80 ? -0.119 7.422 -6.909 1.00 85.50 80 GLY A C 1
ATOM 561 O O . GLY A 1 80 ? 0.759 7.035 -7.677 1.00 85.50 80 GLY A O 1
ATOM 562 N N . ILE A 1 81 ? -0.606 8.667 -6.950 1.00 91.38 81 ILE A N 1
ATOM 563 C CA . ILE A 1 81 ? -0.135 9.692 -7.897 1.00 91.38 81 ILE A CA 1
ATOM 564 C C . ILE A 1 81 ? 1.338 10.020 -7.645 1.00 91.38 81 ILE A C 1
ATOM 566 O O . ILE A 1 81 ? 2.131 10.022 -8.584 1.00 91.38 81 ILE A O 1
ATOM 570 N N . ILE A 1 82 ? 1.719 10.261 -6.386 1.00 91.25 82 ILE A N 1
ATOM 571 C CA . ILE A 1 82 ? 3.109 10.566 -6.020 1.00 91.25 82 ILE A CA 1
ATOM 572 C C . ILE A 1 82 ? 4.023 9.384 -6.363 1.00 91.25 82 ILE A C 1
ATOM 574 O O . ILE A 1 82 ? 5.067 9.580 -6.980 1.00 91.25 82 ILE A O 1
ATOM 578 N N . GLY A 1 83 ? 3.622 8.160 -6.013 1.00 86.44 83 GLY A N 1
ATOM 579 C CA . GLY A 1 83 ? 4.385 6.950 -6.320 1.00 86.44 83 GLY A CA 1
ATOM 580 C C . GLY A 1 83 ? 4.554 6.729 -7.823 1.00 86.44 83 GLY A C 1
ATOM 581 O O . GLY A 1 83 ? 5.659 6.444 -8.279 1.00 86.44 83 GLY A O 1
ATOM 582 N N . GLY A 1 84 ? 3.486 6.926 -8.603 1.00 85.19 84 GLY A N 1
ATOM 583 C CA . GLY A 1 84 ? 3.536 6.845 -10.063 1.00 85.19 84 GLY A CA 1
ATOM 584 C C . GLY A 1 84 ? 4.431 7.916 -10.687 1.00 85.19 84 GLY A C 1
ATOM 585 O O . GLY A 1 84 ? 5.205 7.613 -11.592 1.00 85.19 84 GLY A O 1
ATOM 586 N N . TYR A 1 85 ? 4.379 9.149 -10.176 1.00 89.44 85 TYR A N 1
ATOM 587 C CA . TYR A 1 85 ? 5.251 10.233 -10.629 1.00 89.44 85 TYR A CA 1
ATOM 588 C C . TYR A 1 85 ? 6.728 9.942 -10.347 1.00 89.44 85 TYR A C 1
ATOM 590 O O . TYR A 1 85 ? 7.550 10.089 -11.245 1.00 89.44 85 TYR A O 1
ATOM 598 N N . ILE A 1 86 ? 7.063 9.492 -9.131 1.00 88.62 86 ILE A N 1
ATOM 599 C CA . ILE A 1 86 ? 8.440 9.122 -8.772 1.00 88.62 86 ILE A CA 1
ATOM 600 C C . ILE A 1 86 ? 8.948 8.027 -9.709 1.00 88.62 86 ILE A C 1
ATOM 602 O O . ILE A 1 86 ? 10.037 8.164 -10.251 1.00 88.62 86 ILE A O 1
ATOM 606 N N . LEU A 1 87 ? 8.146 6.985 -9.950 1.00 83.88 87 LEU A N 1
ATOM 607 C CA . LEU A 1 87 ? 8.526 5.906 -10.860 1.00 83.88 87 LEU A CA 1
ATOM 608 C C . LEU A 1 87 ? 8.738 6.401 -12.298 1.00 83.88 87 LEU A C 1
ATOM 610 O O . LEU A 1 87 ? 9.649 5.940 -12.965 1.00 83.88 87 LEU A O 1
ATOM 614 N N . SER A 1 88 ? 7.915 7.340 -12.771 1.00 84.06 88 SER A N 1
ATOM 615 C CA . SER A 1 88 ? 8.059 7.936 -14.106 1.00 84.06 88 SER A CA 1
ATOM 616 C C . SER A 1 88 ? 9.272 8.863 -14.237 1.00 84.06 88 SER A C 1
ATOM 618 O O . SER A 1 88 ? 9.658 9.183 -15.360 1.00 84.06 88 SER A O 1
ATOM 620 N N . ALA A 1 89 ? 9.802 9.368 -13.125 1.00 80.81 89 ALA A N 1
ATOM 621 C CA . ALA A 1 89 ? 10.937 10.286 -13.096 1.00 80.81 89 ALA A CA 1
ATOM 622 C C . ALA A 1 89 ? 12.290 9.571 -12.908 1.00 80.81 89 ALA A C 1
ATOM 624 O O . ALA A 1 89 ? 13.323 10.243 -12.890 1.00 80.81 89 ALA A O 1
ATOM 625 N N . MET A 1 90 ? 12.277 8.243 -12.745 1.00 67.75 90 MET A N 1
ATOM 626 C CA . MET A 1 90 ? 13.446 7.365 -12.608 1.00 67.75 90 MET A CA 1
ATOM 627 C C . MET A 1 90 ? 13.675 6.561 -13.886 1.00 67.75 90 MET A C 1
ATOM 629 O O . MET A 1 90 ? 14.861 6.290 -14.176 1.00 67.75 90 MET A O 1
#

Radius of gyration: 14.45 Å; Cα contacts (8 Å, |Δi|>4): 41; chains: 1; bounding box: 36×30×36 Å

pLDDT: mean 87.05, std 5.18, range [67.75, 95.19]

Solvent-accessible surface area (backbone atoms only — not comparable to full-atom values): 5165 Å² total; per-residue (Å²): 110,71,41,62,53,25,28,71,76,45,40,73,62,24,27,50,52,35,44,51,50,58,52,46,54,51,47,52,53,33,51,75,66,64,75,54,84,77,60,90,93,52,73,73,56,60,58,53,49,52,53,52,52,51,54,50,51,52,37,52,76,72,69,51,68,66,76,76,45,47,66,60,52,51,52,50,51,52,50,49,53,52,52,52,51,55,62,74,74,106

Mean predicted aligned error: 4.98 Å